Protein AF-A0A8C6P8Y5-F1 (afdb_monomer_lite)

Foldseek 3Di:
DVVVVVVVVVVCCVVVVDDVCNPVQKDFDDDPHRDFIWGNPDPPDTDGDPVSVPD

Organism: Nothobranchius furzeri (NCBI:txid105023)

Radius of gyration: 16.49 Å; chains: 1; bounding box: 24×48×28 Å

Structure (mmCIF, N/CA/C/O backbone):
data_AF-A0A8C6P8Y5-F1
#
_entry.id   AF-A0A8C6P8Y5-F1
#
loop_
_atom_site.group_PDB
_atom_site.id
_atom_site.type_symbol
_atom_site.label_atom_id
_atom_site.label_alt_id
_atom_site.label_comp_id
_atom_site.label_asym_id
_atom_site.label_entity_id
_atom_site.label_seq_id
_atom_site.pdbx_PDB_ins_code
_atom_site.Cartn_x
_atom_site.Cartn_y
_atom_site.Cartn_z
_atom_site.occupancy
_atom_site.B_iso_or_equiv
_atom_site.auth_seq_id
_atom_site.auth_comp_id
_atom_site.auth_asym_id
_atom_site.auth_atom_id
_atom_site.pdbx_PDB_model_num
ATOM 1 N N . MET A 1 1 ? 4.269 39.328 -0.827 1.00 69.31 1 MET A N 1
ATOM 2 C CA . MET A 1 1 ? 5.315 38.797 0.080 1.00 69.31 1 MET A CA 1
ATOM 3 C C . MET A 1 1 ? 4.716 38.308 1.402 1.00 69.31 1 MET A C 1
ATOM 5 O O . MET A 1 1 ? 4.720 37.112 1.637 1.00 69.31 1 MET A O 1
ATOM 9 N N . LYS A 1 2 ? 4.118 39.180 2.231 1.00 67.50 2 LYS A N 1
ATOM 10 C CA . LYS A 1 2 ? 3.579 38.800 3.557 1.00 67.50 2 LYS A CA 1
ATOM 11 C C . LYS A 1 2 ? 2.380 37.830 3.511 1.00 67.50 2 LYS A C 1
ATOM 13 O O . LYS A 1 2 ? 2.307 36.920 4.324 1.00 67.50 2 LYS A O 1
ATOM 18 N N . TYR A 1 3 ? 1.512 37.956 2.501 1.00 68.88 3 TYR A N 1
ATOM 19 C CA . TYR A 1 3 ? 0.384 37.037 2.268 1.00 68.88 3 TYR A CA 1
ATOM 20 C C . TYR A 1 3 ? 0.801 35.635 1.798 1.00 68.88 3 TYR A C 1
ATOM 22 O O . TYR A 1 3 ? 0.139 34.662 2.130 1.00 68.88 3 TYR A O 1
ATOM 30 N N . LEU A 1 4 ? 1.921 35.514 1.074 1.00 66.38 4 LEU A N 1
ATOM 31 C CA . LEU A 1 4 ? 2.438 34.218 0.614 1.00 66.38 4 LEU A CA 1
ATOM 32 C C . LEU A 1 4 ? 2.951 33.363 1.779 1.00 66.38 4 LEU A C 1
ATOM 34 O O . LEU A 1 4 ? 2.718 32.161 1.806 1.00 66.38 4 LEU A O 1
ATOM 38 N N . ILE A 1 5 ? 3.594 33.990 2.766 1.00 73.56 5 ILE A N 1
ATOM 39 C CA . ILE A 1 5 ? 4.072 33.302 3.974 1.00 73.56 5 ILE A CA 1
ATOM 40 C C . ILE A 1 5 ? 2.884 32.809 4.818 1.00 73.56 5 ILE A C 1
ATOM 42 O O . ILE A 1 5 ? 2.915 31.701 5.344 1.00 73.56 5 ILE A O 1
ATOM 46 N N . LEU A 1 6 ? 1.806 33.598 4.900 1.00 69.75 6 LEU A N 1
ATOM 47 C CA . LE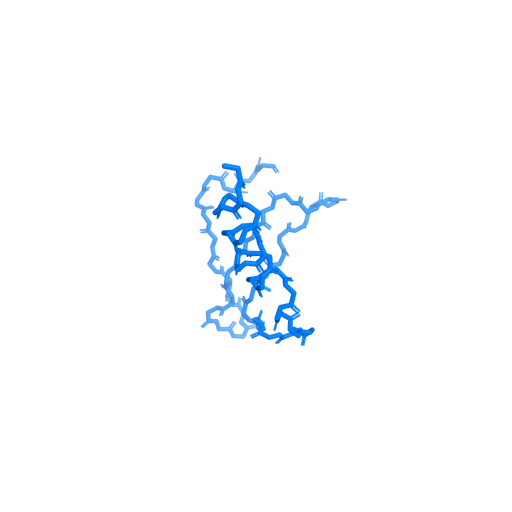U A 1 6 ? 0.589 33.227 5.629 1.00 69.75 6 LEU A CA 1
ATOM 48 C C . LEU A 1 6 ? -0.134 32.026 4.990 1.00 69.75 6 LEU A C 1
ATOM 50 O O . LEU A 1 6 ? -0.608 31.142 5.699 1.00 69.75 6 LEU A O 1
ATOM 54 N N . LEU A 1 7 ? -0.173 31.968 3.655 1.00 68.88 7 LEU A N 1
ATOM 55 C CA . LEU A 1 7 ? -0.756 30.849 2.905 1.00 68.88 7 LEU A CA 1
ATOM 56 C C . LEU A 1 7 ? 0.051 29.551 3.062 1.00 68.88 7 LEU A C 1
ATOM 58 O O . LEU A 1 7 ? -0.542 28.484 3.195 1.00 68.88 7 LEU A O 1
ATOM 62 N N . ALA A 1 8 ? 1.383 29.633 3.111 1.00 69.31 8 ALA A N 1
ATOM 63 C CA . ALA A 1 8 ? 2.242 28.470 3.343 1.00 69.31 8 ALA A CA 1
ATOM 64 C C . ALA A 1 8 ? 2.042 27.855 4.743 1.00 69.31 8 ALA A C 1
ATOM 66 O O . ALA A 1 8 ? 2.004 26.636 4.877 1.00 69.31 8 ALA A O 1
ATOM 67 N N . LEU A 1 9 ? 1.850 28.683 5.777 1.00 66.25 9 LEU A N 1
ATOM 68 C CA . LEU A 1 9 ? 1.575 28.212 7.142 1.00 66.25 9 LEU A CA 1
ATOM 69 C C . LEU A 1 9 ? 0.197 27.541 7.275 1.00 66.25 9 LEU A C 1
ATOM 71 O O . LEU A 1 9 ? 0.066 26.561 8.003 1.00 66.25 9 LEU A O 1
ATOM 75 N N . LEU A 1 10 ? -0.817 28.029 6.551 1.00 65.94 10 LEU A N 1
ATOM 76 C CA . LEU A 1 10 ? -2.137 27.386 6.484 1.00 65.94 10 LEU A CA 1
ATOM 77 C C . LEU A 1 10 ? -2.091 26.054 5.716 1.00 65.94 10 LEU A C 1
ATOM 79 O O . LEU A 1 10 ? -2.742 25.096 6.122 1.00 65.94 10 LEU A O 1
ATOM 83 N N . ALA A 1 11 ? -1.303 25.968 4.638 1.00 67.19 11 ALA A N 1
ATOM 84 C CA . ALA A 1 11 ? -1.139 24.741 3.853 1.00 67.19 11 ALA A CA 1
ATOM 85 C C . ALA A 1 11 ? -0.342 23.654 4.600 1.00 67.19 11 ALA A C 1
ATOM 87 O O . ALA A 1 11 ? -0.690 22.476 4.524 1.00 67.19 11 ALA A O 1
ATOM 88 N N . ALA A 1 12 ? 0.665 24.042 5.391 1.00 59.78 12 ALA A N 1
ATOM 89 C CA . ALA A 1 12 ? 1.454 23.124 6.216 1.00 59.78 12 ALA A CA 1
ATOM 90 C C . ALA A 1 12 ? 0.635 22.426 7.324 1.00 59.78 12 ALA A C 1
ATOM 92 O O . ALA A 1 12 ? 1.046 21.384 7.832 1.00 59.78 12 ALA A O 1
ATOM 93 N N . ALA A 1 13 ? -0.548 22.942 7.680 1.00 56.84 13 ALA A N 1
ATOM 94 C CA . ALA A 1 13 ? -1.443 22.277 8.629 1.00 56.84 13 ALA A CA 1
ATOM 95 C C . ALA A 1 13 ? -2.030 20.964 8.076 1.00 56.84 13 ALA A C 1
ATOM 97 O O . ALA A 1 13 ? -2.327 20.060 8.853 1.00 56.84 13 ALA A O 1
ATOM 98 N N . CYS A 1 14 ? -2.158 20.813 6.752 1.00 54.81 14 CYS A N 1
ATOM 99 C CA . CYS A 1 14 ? -2.629 19.559 6.154 1.00 54.81 14 CYS A CA 1
ATOM 100 C C . CYS A 1 14 ? -1.624 18.411 6.375 1.00 54.81 14 CYS A C 1
ATOM 102 O O . CYS A 1 14 ? -2.016 17.270 6.604 1.00 54.81 14 CYS A O 1
ATOM 104 N N . GLU A 1 15 ? -0.325 18.725 6.385 1.00 58.06 15 GLU A N 1
ATOM 105 C CA . GLU A 1 15 ? 0.750 17.741 6.564 1.00 58.06 15 GLU A CA 1
ATOM 106 C C . GLU A 1 15 ? 1.048 17.433 8.044 1.00 58.06 15 GLU A C 1
ATOM 108 O O . GLU A 1 15 ? 1.529 16.347 8.361 1.00 58.06 15 GLU A O 1
ATOM 113 N N . PHE A 1 16 ? 0.728 18.352 8.967 1.00 54.06 16 PHE A N 1
ATOM 114 C CA . PHE A 1 16 ? 1.070 18.232 10.396 1.00 54.06 16 PHE A CA 1
ATOM 115 C C . PHE A 1 16 ? -0.060 17.707 11.300 1.00 54.06 16 PHE A C 1
ATOM 117 O O . PHE A 1 16 ? 0.196 17.333 12.444 1.00 54.06 16 PHE A O 1
ATOM 124 N N . LEU A 1 17 ? -1.311 17.680 10.825 1.00 65.00 17 LEU A N 1
ATOM 125 C CA . LEU A 1 17 ? -2.473 17.238 11.618 1.00 65.00 17 LEU A CA 1
ATOM 126 C C . LEU A 1 17 ? -2.768 15.733 11.502 1.00 65.00 17 LEU A C 1
ATOM 128 O O . LEU A 1 17 ? -3.683 15.222 12.152 1.00 65.00 17 LEU A O 1
ATOM 132 N N . GLN A 1 18 ? -1.995 15.005 10.697 1.00 73.38 18 GLN A N 1
ATOM 133 C CA . GLN A 1 18 ? -2.204 13.583 10.463 1.00 73.38 18 GLN A CA 1
ATOM 134 C C . GLN A 1 18 ? -1.602 12.761 11.615 1.00 73.38 18 GLN A C 1
ATOM 136 O O . GLN A 1 18 ? -0.439 12.358 11.584 1.00 73.38 18 GLN A O 1
ATOM 141 N N . SER A 1 19 ? -2.402 12.518 12.657 1.00 86.62 19 SER A N 1
ATOM 142 C CA . SER A 1 19 ? -2.044 11.563 13.714 1.00 86.62 19 SER A CA 1
ATOM 143 C C . SER A 1 19 ? -1.701 10.197 13.105 1.00 86.62 19 SER A C 1
ATOM 145 O O . SER A 1 19 ? -2.260 9.802 12.078 1.00 86.62 19 SER A O 1
ATOM 147 N N . LYS A 1 20 ? -0.800 9.440 13.743 1.00 87.62 20 LYS A N 1
ATOM 148 C CA . LYS A 1 20 ? -0.516 8.063 13.316 1.00 87.62 20 LYS A CA 1
ATOM 149 C C . LYS A 1 20 ? -1.828 7.283 13.219 1.00 87.62 20 LYS A C 1
ATOM 151 O O . LYS A 1 20 ? -2.662 7.353 14.118 1.00 87.62 20 LYS A O 1
ATOM 156 N N . ASN A 1 21 ? -1.996 6.557 12.114 1.00 89.69 21 ASN A N 1
ATOM 157 C CA . ASN A 1 21 ? -3.192 5.767 11.821 1.00 89.69 21 ASN A CA 1
ATOM 158 C C . ASN A 1 21 ? -4.499 6.580 11.699 1.00 89.69 21 ASN A C 1
ATOM 160 O O . ASN A 1 21 ? -5.571 5.983 11.758 1.00 89.69 21 ASN A O 1
ATOM 164 N N . SER A 1 22 ? -4.451 7.899 11.465 1.00 93.19 22 SER A N 1
ATOM 165 C CA . SER A 1 22 ? -5.663 8.698 11.203 1.00 93.19 22 SER A CA 1
ATOM 166 C C . SER A 1 22 ? -6.406 8.279 9.926 1.00 93.19 22 SER A C 1
ATOM 168 O O . SER A 1 22 ? -7.590 8.573 9.782 1.00 93.19 22 SER A O 1
ATOM 170 N N . VAL A 1 23 ? -5.731 7.561 9.017 1.00 92.50 23 VAL A N 1
ATOM 171 C CA . VAL A 1 23 ? -6.302 7.042 7.766 1.00 92.50 23 VAL A CA 1
ATOM 172 C C . VAL A 1 23 ? -6.055 5.530 7.647 1.00 92.50 23 VAL A C 1
ATOM 174 O O . VAL A 1 23 ? -5.208 5.088 6.871 1.00 92.50 23 VAL A O 1
ATOM 177 N N . PRO A 1 24 ? -6.764 4.704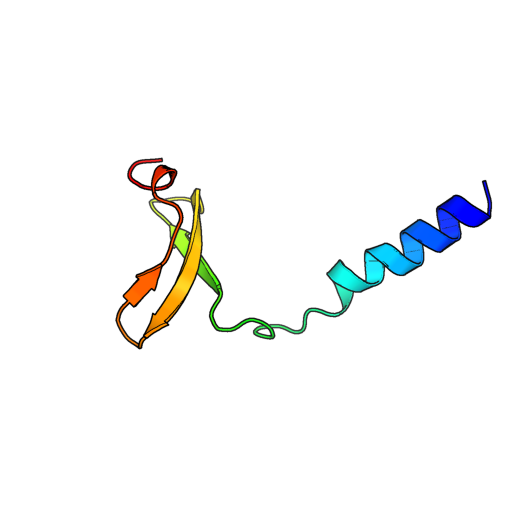 8.438 1.00 94.62 24 PRO A N 1
ATOM 178 C CA . PRO A 1 24 ? -6.442 3.283 8.600 1.00 94.62 24 PRO A CA 1
ATOM 179 C C . PRO A 1 24 ? -6.742 2.427 7.363 1.00 94.62 24 PRO A C 1
ATOM 181 O O . PRO A 1 24 ? -6.274 1.298 7.272 1.00 94.62 24 PRO A O 1
ATOM 184 N N . TYR A 1 25 ? -7.520 2.947 6.412 1.00 96.56 25 TYR A N 1
ATOM 185 C CA . TYR A 1 25 ? -7.837 2.258 5.164 1.00 96.56 25 TYR A CA 1
ATOM 186 C C . TYR A 1 25 ? -6.754 2.423 4.092 1.00 96.56 25 TYR A C 1
ATOM 188 O O . TYR A 1 25 ? -6.825 1.733 3.080 1.00 96.56 25 TYR A O 1
ATOM 196 N N . ILE A 1 26 ? -5.768 3.309 4.270 1.00 96.31 26 ILE A N 1
ATOM 197 C CA . ILE A 1 26 ? -4.692 3.479 3.287 1.00 96.31 26 ILE A CA 1
ATOM 198 C C . ILE A 1 26 ? -3.743 2.285 3.366 1.00 96.31 26 ILE A C 1
ATOM 200 O O . ILE A 1 26 ? -3.139 2.014 4.403 1.00 96.31 26 ILE A O 1
ATOM 204 N N . ALA A 1 27 ? -3.598 1.588 2.244 1.00 97.06 27 ALA A N 1
ATOM 205 C CA . ALA A 1 27 ? -2.709 0.452 2.082 1.00 97.06 27 ALA A CA 1
ATOM 206 C C . ALA A 1 27 ? -1.476 0.839 1.254 1.00 97.06 27 ALA A C 1
ATOM 208 O O . ALA A 1 27 ? -1.569 1.563 0.262 1.00 97.06 27 ALA A O 1
ATOM 209 N N . SER A 1 28 ? -0.321 0.308 1.647 1.00 96.81 28 SER A N 1
ATOM 210 C CA . SER A 1 28 ? 0.921 0.377 0.875 1.00 96.81 28 SER A CA 1
ATOM 211 C C . SER A 1 28 ? 1.063 -0.894 0.041 1.00 96.81 28 SER A C 1
ATOM 213 O O . SER A 1 28 ? 1.086 -1.991 0.601 1.00 96.81 28 SER A O 1
ATOM 215 N N . LEU A 1 29 ? 1.159 -0.758 -1.283 1.00 96.75 29 LEU A N 1
ATOM 216 C CA . LEU A 1 29 ? 1.500 -1.861 -2.179 1.00 96.75 29 LEU A CA 1
ATOM 217 C C . LEU A 1 29 ? 3.024 -1.922 -2.320 1.00 96.75 29 LEU A C 1
ATOM 219 O O . LEU A 1 29 ? 3.665 -0.941 -2.708 1.00 96.75 29 LEU A O 1
ATOM 223 N N . ASN A 1 30 ? 3.604 -3.069 -1.962 1.00 96.00 30 ASN A N 1
ATOM 224 C CA . ASN A 1 30 ? 5.050 -3.250 -1.876 1.00 96.00 30 ASN A CA 1
ATOM 225 C C . ASN A 1 30 ? 5.494 -4.546 -2.568 1.00 96.00 30 ASN A C 1
ATOM 227 O O . ASN A 1 30 ? 4.956 -5.617 -2.287 1.00 96.00 30 ASN A O 1
ATOM 231 N N . ALA A 1 31 ? 6.483 -4.428 -3.455 1.00 94.50 31 ALA A N 1
ATOM 23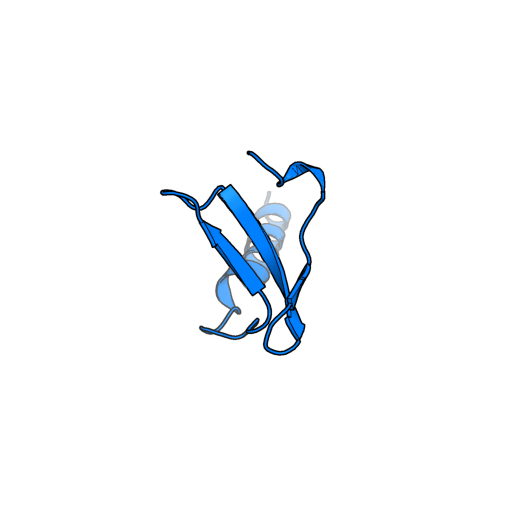2 C CA . ALA A 1 31 ? 7.119 -5.535 -4.173 1.00 94.50 31 ALA A CA 1
ATOM 233 C C . ALA A 1 31 ? 8.659 -5.446 -4.082 1.00 94.50 31 ALA A C 1
ATOM 235 O O . ALA A 1 31 ? 9.366 -5.526 -5.081 1.00 94.50 31 ALA A O 1
ATOM 236 N N . GLY A 1 32 ? 9.179 -5.209 -2.874 1.00 95.94 32 GLY A N 1
ATOM 237 C CA . GLY A 1 32 ? 10.590 -4.895 -2.600 1.00 95.94 32 GLY A CA 1
ATOM 238 C C . GLY A 1 32 ? 10.828 -3.402 -2.339 1.00 95.94 32 GLY A C 1
ATOM 239 O O . GLY A 1 32 ? 11.766 -3.037 -1.635 1.00 95.94 32 GLY A O 1
ATOM 240 N N . TYR A 1 33 ? 9.931 -2.547 -2.830 1.00 95.44 33 TYR A N 1
ATOM 241 C CA . TYR A 1 33 ? 9.807 -1.129 -2.491 1.00 95.44 33 TYR A CA 1
ATOM 242 C C . TYR A 1 33 ? 8.330 -0.712 -2.545 1.00 95.44 33 TYR A C 1
ATOM 244 O O . TYR A 1 33 ? 7.499 -1.415 -3.125 1.00 95.44 33 TYR A O 1
ATOM 252 N N . HIS A 1 34 ? 7.990 0.421 -1.922 1.00 96.00 34 HIS A N 1
ATOM 253 C CA . HIS A 1 34 ? 6.663 1.028 -2.055 1.00 96.00 34 HIS A CA 1
ATOM 254 C C . HIS A 1 34 ? 6.510 1.602 -3.465 1.00 96.00 34 HIS A C 1
ATOM 256 O O . HIS A 1 34 ? 7.170 2.587 -3.794 1.00 96.00 34 HIS A O 1
ATOM 262 N N . PHE A 1 35 ? 5.657 0.983 -4.279 1.00 96.44 35 PHE A N 1
ATOM 263 C CA . PHE A 1 35 ? 5.464 1.388 -5.674 1.00 96.44 35 PHE A CA 1
ATOM 264 C C . PHE A 1 35 ? 4.103 2.052 -5.913 1.00 96.44 35 PHE A C 1
ATOM 266 O O . PHE A 1 35 ? 3.988 2.887 -6.802 1.00 96.44 35 PHE A O 1
ATOM 273 N N . CYS A 1 36 ? 3.085 1.718 -5.111 1.00 97.88 36 CYS A N 1
ATOM 274 C CA . CYS A 1 36 ? 1.747 2.295 -5.218 1.00 97.88 36 CYS A CA 1
ATOM 275 C C . CYS A 1 36 ? 0.998 2.300 -3.878 1.00 97.88 36 CYS A C 1
ATOM 277 O O . CYS A 1 36 ? 1.322 1.568 -2.941 1.00 97.88 36 CYS A O 1
ATOM 279 N N . GLY A 1 37 ? -0.061 3.107 -3.814 1.00 96.88 37 GLY A N 1
ATOM 280 C CA . GLY A 1 37 ? -1.048 3.084 -2.736 1.00 96.88 37 GLY A CA 1
ATOM 281 C C . GLY A 1 37 ? -2.308 2.287 -3.090 1.00 96.88 37 GLY A C 1
ATOM 282 O O . GLY A 1 37 ? -2.527 1.889 -4.237 1.00 96.88 37 GLY A O 1
ATOM 283 N N . GLY A 1 38 ? -3.169 2.089 -2.100 1.00 97.25 38 GLY A N 1
ATOM 284 C CA . GLY A 1 38 ? -4.508 1.534 -2.271 1.00 97.25 38 GLY A CA 1
ATOM 285 C C . GLY A 1 38 ? -5.409 1.836 -1.076 1.00 97.25 38 GLY A C 1
ATOM 286 O O . GLY A 1 38 ? -4.965 2.425 -0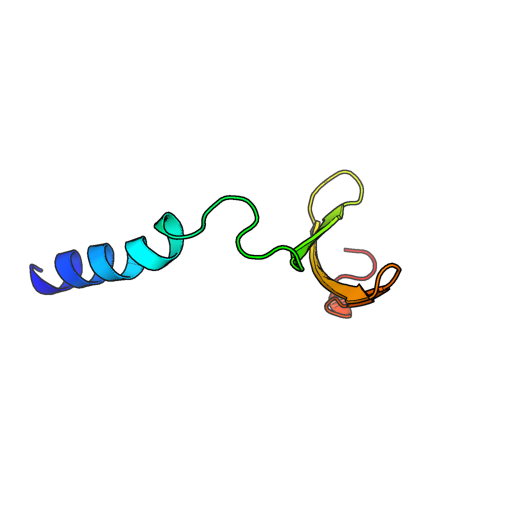.091 1.00 97.25 38 GLY A O 1
ATOM 287 N N . SER A 1 39 ? -6.663 1.399 -1.162 1.00 98.25 39 SER A N 1
ATOM 288 C CA . SER A 1 39 ? -7.663 1.540 -0.099 1.00 98.25 39 SER A CA 1
ATOM 289 C C . SER A 1 39 ? -8.247 0.181 0.285 1.00 98.25 39 SER A C 1
ATOM 291 O O . SER A 1 39 ? -8.728 -0.554 -0.576 1.00 98.25 39 SER A O 1
ATOM 293 N N . LEU A 1 40 ? -8.229 -0.160 1.573 1.00 97.88 40 LEU A N 1
ATOM 294 C CA . LEU A 1 40 ? -8.850 -1.363 2.126 1.00 97.88 40 LEU A CA 1
ATOM 295 C C . LEU A 1 40 ? -10.379 -1.213 2.114 1.00 97.88 40 LEU A C 1
ATOM 297 O O . LEU A 1 40 ? -10.928 -0.392 2.845 1.00 97.88 40 LEU A O 1
ATOM 301 N N . ILE A 1 41 ? -11.063 -2.003 1.284 1.00 98.12 41 ILE A N 1
ATOM 302 C CA . ILE A 1 41 ? -12.531 -1.964 1.126 1.00 98.12 41 ILE A CA 1
ATOM 303 C C . ILE A 1 41 ? -13.239 -3.097 1.880 1.00 98.12 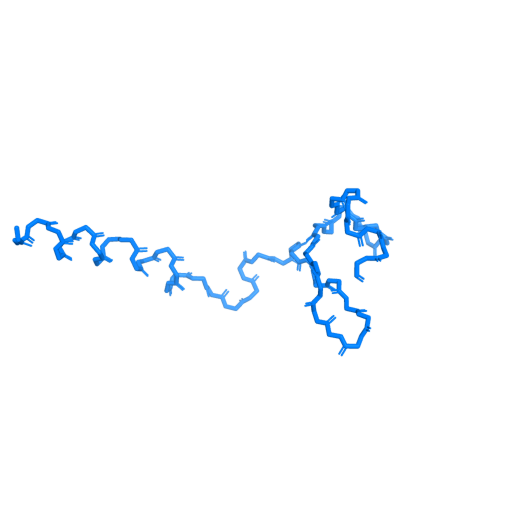41 ILE A C 1
ATOM 305 O O . ILE A 1 41 ? -14.445 -3.042 2.099 1.00 98.12 41 ILE A O 1
ATOM 309 N N . SER A 1 42 ? -12.498 -4.132 2.278 1.00 97.50 42 SER A N 1
ATOM 310 C CA . SER A 1 42 ? -12.964 -5.204 3.164 1.00 97.50 42 SER A CA 1
ATOM 311 C C . SER A 1 42 ? -11.765 -5.888 3.824 1.00 97.50 42 SER A C 1
ATOM 313 O O . SER A 1 42 ? -10.624 -5.579 3.492 1.00 97.50 42 SER A O 1
ATOM 315 N N . SER A 1 43 ? -11.999 -6.856 4.711 1.00 96.94 43 SER A N 1
ATOM 316 C CA . SER A 1 43 ? -10.931 -7.580 5.418 1.00 96.94 43 SER A CA 1
ATOM 317 C C . SER A 1 43 ? -9.928 -8.295 4.504 1.00 96.94 43 SER A C 1
ATOM 319 O O . SER A 1 43 ? -8.807 -8.552 4.934 1.00 96.94 43 SER A O 1
ATOM 321 N N . THR A 1 44 ? -10.300 -8.607 3.259 1.00 97.94 44 THR A N 1
ATOM 322 C CA . THR A 1 44 ? -9.448 -9.341 2.306 1.00 97.94 44 THR A CA 1
ATOM 323 C C . THR A 1 44 ? -9.295 -8.646 0.953 1.00 97.94 44 THR A C 1
ATOM 325 O O . THR A 1 44 ? -8.702 -9.227 0.047 1.00 97.94 44 THR A O 1
ATOM 328 N N . TRP A 1 45 ? -9.829 -7.430 0.781 1.00 98.06 45 TRP A N 1
ATOM 329 C CA . TRP A 1 45 ? -9.804 -6.726 -0.507 1.00 98.06 45 TRP A CA 1
ATOM 330 C C . TRP A 1 45 ? -9.283 -5.296 -0.376 1.00 98.06 45 TRP A C 1
ATOM 332 O O . TRP A 1 45 ? -9.793 -4.502 0.417 1.00 98.06 45 TRP A O 1
ATOM 342 N N . VAL A 1 46 ? -8.311 -4.962 -1.228 1.00 98.25 46 VAL A N 1
ATOM 343 C CA . VAL A 1 46 ? -7.777 -3.611 -1.435 1.00 98.25 46 VAL A CA 1
ATOM 344 C C . VAL A 1 46 ? -8.066 -3.189 -2.872 1.00 98.25 46 VAL A C 1
ATOM 346 O O . VAL A 1 46 ? -7.812 -3.952 -3.803 1.00 98.25 46 VAL A O 1
ATOM 349 N N . VAL A 1 47 ? -8.573 -1.972 -3.056 1.00 98.19 47 VAL A N 1
ATOM 350 C CA . VAL A 1 47 ? -8.710 -1.337 -4.372 1.00 98.19 47 VAL A CA 1
ATOM 351 C C . VAL A 1 47 ? -7.509 -0.431 -4.643 1.00 98.19 47 VAL A C 1
ATOM 353 O O . VAL A 1 47 ? -7.027 0.263 -3.748 1.00 98.19 47 VAL A O 1
ATOM 356 N N . SER A 1 48 ? -7.014 -0.433 -5.877 1.00 97.69 48 SER A N 1
ATOM 357 C CA . SER A 1 48 ? -5.927 0.436 -6.339 1.00 97.69 48 SER A CA 1
ATOM 358 C C . SER A 1 48 ? -6.157 0.830 -7.801 1.00 97.69 48 SER A C 1
ATOM 360 O O . SER A 1 48 ? -7.114 0.376 -8.433 1.00 97.69 48 SER A O 1
ATOM 362 N N . ALA A 1 49 ? -5.308 1.702 -8.340 1.00 97.50 49 ALA A N 1
ATOM 363 C CA . ALA A 1 49 ? -5.376 2.110 -9.734 1.00 97.50 49 ALA A CA 1
A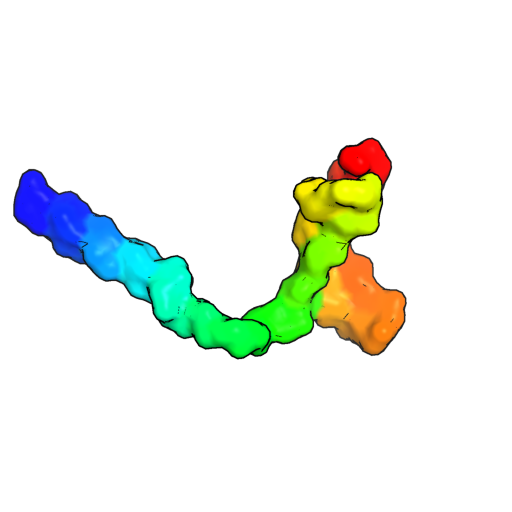TOM 364 C C . ALA A 1 49 ? -4.915 0.973 -10.660 1.00 97.50 49 ALA A C 1
ATOM 366 O O . ALA A 1 49 ? -3.920 0.304 -10.392 1.00 97.50 49 ALA A O 1
ATOM 367 N N . ALA A 1 50 ? -5.596 0.786 -11.793 1.00 97.50 50 ALA A N 1
ATOM 368 C CA . ALA A 1 50 ? -5.278 -0.291 -12.735 1.00 97.50 50 ALA A CA 1
ATOM 369 C C . ALA A 1 50 ? -3.832 -0.233 -13.268 1.00 97.50 50 ALA A C 1
ATOM 371 O O . ALA A 1 50 ? -3.216 -1.273 -13.478 1.00 97.50 50 ALA A O 1
ATOM 372 N N . HIS A 1 51 ? -3.266 0.968 -13.434 1.00 96.81 51 HIS A N 1
ATOM 373 C CA . HIS A 1 51 ? -1.892 1.138 -13.918 1.00 96.81 51 HIS A CA 1
ATOM 374 C C . HIS A 1 51 ? -0.819 0.705 -12.905 1.00 96.81 51 HIS A C 1
ATOM 376 O O . HIS A 1 51 ? 0.320 0.523 -13.307 1.00 96.81 51 HIS A O 1
ATOM 382 N N . CYS A 1 52 ? -1.167 0.504 -11.627 1.00 96.81 52 CYS A N 1
ATOM 383 C CA . CYS A 1 52 ? -0.250 -0.034 -10.616 1.00 96.81 52 CYS A CA 1
ATOM 384 C C . CYS A 1 52 ? 0.015 -1.537 -10.793 1.00 96.81 52 CYS A C 1
ATOM 386 O O . CYS A 1 52 ? 0.900 -2.099 -10.149 1.00 96.81 52 CYS A O 1
ATOM 388 N N . TYR A 1 53 ? -0.752 -2.235 -11.635 1.00 93.62 53 TYR A N 1
ATOM 389 C CA . TYR A 1 53 ? -0.484 -3.636 -11.922 1.00 93.62 53 TYR A CA 1
ATOM 390 C C . TYR A 1 53 ? 0.840 -3.764 -12.691 1.00 93.62 53 TYR A C 1
ATOM 392 O O . TYR A 1 53 ? 0.922 -3.338 -13.839 1.00 93.62 53 TYR A O 1
ATOM 400 N N . LYS A 1 54 ? 1.847 -4.397 -12.068 1.00 79.62 54 LYS A N 1
ATOM 401 C CA . LYS A 1 54 ? 3.191 -4.651 -12.639 1.00 79.62 54 LYS A CA 1
ATOM 402 C C . LYS A 1 54 ? 4.085 -3.405 -12.805 1.00 79.62 54 LYS A C 1
ATOM 404 O O . LYS A 1 54 ? 4.962 -3.422 -13.666 1.00 79.62 54 LYS A O 1
ATOM 409 N N . SER A 1 55 ? 3.858 -2.351 -12.016 1.00 72.31 55 SER A N 1
ATOM 410 C CA . SER A 1 55 ? 4.808 -1.229 -11.859 1.00 72.31 55 SER A CA 1
ATOM 411 C C . SER A 1 55 ? 6.012 -1.583 -10.984 1.00 72.31 55 SER A C 1
ATOM 413 O O . SER A 1 55 ? 5.945 -2.626 -10.295 1.00 72.31 55 SER A O 1
#

InterPro domains:
  IPR001254 Serine proteases, trypsin domain [PF00089] (19-55)
  IPR009003 Peptidase S1, PA clan [SSF50494] (2-54)
  IPR018114 Serine proteases, trypsin family, histidine active site [PS00134] (47-52)
  IPR050127 Serine Proteases (Peptidase S1 Family) [PTHR24264] (19-54)

Secondary structure (DSSP, 8-state):
-HHHHHHHHHHHHHHHS--TTSSTTEEEEESSSEEEEEEEEETTEEE--GGGTT-

pLDDT: mean 85.13, std 14.9, range [54.06, 98.25]

Sequence (55 aa):
MKYLILLALLAAACEFLQSKNSVPYIASLNAGYHFCGGSLISSTWVVSAAHCYKS